Protein AF-A0A3B8ZG26-F1 (afdb_monomer_lite)

Radius of gyration: 17.33 Å; chains: 1; bounding box: 51×31×35 Å

Structure (mmCIF, N/CA/C/O backbone):
data_AF-A0A3B8ZG26-F1
#
_entry.id   AF-A0A3B8ZG26-F1
#
loop_
_atom_site.group_PDB
_atom_site.id
_atom_site.type_symbol
_atom_site.label_atom_id
_atom_site.label_alt_id
_atom_site.label_comp_id
_atom_site.label_asym_id
_atom_site.label_entity_id
_atom_site.label_seq_id
_atom_site.pdbx_PDB_ins_code
_atom_site.Cartn_x
_atom_site.Cartn_y
_atom_site.Cartn_z
_atom_site.occupancy
_atom_site.B_iso_or_equiv
_atom_site.auth_seq_id
_atom_site.auth_comp_id
_atom_site.auth_asym_id
_atom_site.auth_atom_id
_atom_site.pdbx_PDB_model_num
ATOM 1 N N . MET A 1 1 ? -23.089 -5.588 -18.608 1.00 61.03 1 MET A N 1
ATOM 2 C CA . MET A 1 1 ? -23.360 -4.222 -18.103 1.00 61.03 1 MET A CA 1
ATOM 3 C C . MET A 1 1 ? -24.376 -4.337 -16.985 1.00 61.03 1 MET A C 1
ATOM 5 O O . MET A 1 1 ? -25.219 -5.219 -17.079 1.00 61.03 1 MET A O 1
ATOM 9 N N . ALA A 1 2 ? -24.263 -3.519 -15.938 1.00 76.38 2 ALA A N 1
ATOM 10 C CA . ALA A 1 2 ? -25.260 -3.496 -14.869 1.00 76.38 2 ALA A CA 1
ATOM 11 C C . ALA A 1 2 ? -26.558 -2.843 -15.373 1.00 76.38 2 ALA A C 1
ATOM 13 O O . ALA A 1 2 ? -26.494 -1.826 -16.065 1.00 76.38 2 ALA A O 1
ATOM 14 N N . ASP A 1 3 ? -27.702 -3.444 -15.046 1.00 87.44 3 ASP A N 1
ATOM 15 C CA . ASP A 1 3 ? -29.027 -2.843 -15.216 1.00 87.44 3 ASP A CA 1
ATOM 16 C C . ASP A 1 3 ? -29.312 -1.941 -14.007 1.00 87.44 3 ASP A C 1
ATOM 18 O O . ASP A 1 3 ? -29.088 -2.344 -12.866 1.00 87.44 3 ASP A O 1
ATOM 22 N N . LEU A 1 4 ? -29.742 -0.708 -14.266 1.00 91.31 4 LEU A N 1
ATOM 23 C CA . LEU A 1 4 ? -29.963 0.339 -13.262 1.00 91.31 4 LEU A CA 1
ATOM 24 C C . LEU A 1 4 ? -31.440 0.748 -13.166 1.00 91.31 4 LEU A C 1
ATOM 26 O O . LEU A 1 4 ? -31.762 1.782 -12.578 1.00 91.31 4 LEU A O 1
ATOM 30 N N . HIS A 1 5 ? -32.351 -0.026 -13.762 1.00 91.94 5 HIS A N 1
ATOM 31 C CA . HIS A 1 5 ? -33.777 0.261 -13.697 1.00 91.94 5 HIS A CA 1
ATOM 32 C C . HIS A 1 5 ? -34.269 0.307 -12.235 1.00 91.94 5 HIS A C 1
ATOM 34 O O . HIS A 1 5 ? -34.151 -0.668 -11.496 1.00 91.94 5 HIS A O 1
ATOM 40 N N . GLY A 1 6 ? -34.823 1.453 -11.820 1.00 88.06 6 GLY A N 1
ATOM 41 C CA . GLY A 1 6 ? -35.310 1.694 -10.453 1.00 88.06 6 GLY A CA 1
ATOM 42 C C . GLY A 1 6 ? -34.353 2.459 -9.529 1.00 88.06 6 GLY A C 1
ATOM 43 O O . GLY A 1 6 ? -34.735 2.757 -8.401 1.00 88.06 6 GLY A O 1
ATOM 44 N N . PHE A 1 7 ? -33.146 2.816 -9.981 1.00 91.75 7 PHE A N 1
ATOM 45 C CA . PHE A 1 7 ? -32.266 3.724 -9.239 1.00 91.75 7 PHE A CA 1
ATOM 46 C C . PHE A 1 7 ? -32.651 5.197 -9.477 1.00 91.75 7 PHE A C 1
ATOM 48 O O . PHE A 1 7 ? -32.690 5.646 -10.623 1.00 91.75 7 PHE A O 1
ATOM 55 N N . ASP A 1 8 ? -32.894 5.956 -8.401 1.00 91.56 8 ASP A N 1
ATOM 56 C CA . ASP A 1 8 ? -33.164 7.403 -8.428 1.00 91.56 8 ASP A CA 1
ATOM 57 C C . ASP A 1 8 ? -32.133 8.152 -7.569 1.00 91.56 8 ASP A C 1
ATOM 59 O O . ASP A 1 8 ? -32.164 8.104 -6.339 1.00 91.56 8 ASP A O 1
ATOM 63 N N . ALA A 1 9 ? -31.218 8.865 -8.228 1.00 87.94 9 ALA A N 1
ATOM 64 C CA . ALA A 1 9 ? -30.153 9.618 -7.569 1.00 87.94 9 ALA A CA 1
ATOM 65 C C . ALA A 1 9 ? -30.665 10.782 -6.699 1.00 87.94 9 ALA A C 1
ATOM 67 O O . ALA A 1 9 ? -29.924 11.262 -5.850 1.00 87.94 9 ALA A O 1
ATOM 68 N N . ASN A 1 10 ? -31.918 11.228 -6.861 1.00 89.31 10 ASN A N 1
ATOM 69 C CA . ASN A 1 10 ? -32.502 12.252 -5.985 1.00 89.31 10 ASN A CA 1
ATOM 70 C C . ASN A 1 10 ? -32.867 11.702 -4.597 1.00 89.31 10 ASN A C 1
ATOM 72 O O . ASN A 1 10 ? -33.117 12.478 -3.679 1.00 89.31 10 ASN A O 1
ATOM 76 N N . GLN A 1 11 ? -32.925 10.375 -4.449 1.00 87.94 11 GLN A N 1
ATOM 77 C CA . GLN A 1 11 ? -33.287 9.691 -3.204 1.00 87.94 11 GLN A CA 1
ATOM 78 C C . GLN A 1 11 ? -32.073 9.104 -2.475 1.00 87.94 11 GLN A C 1
ATOM 80 O O . GLN A 1 11 ? -32.215 8.566 -1.379 1.00 87.94 11 GLN A O 1
ATOM 85 N N . VAL A 1 12 ? -30.884 9.187 -3.077 1.00 81.75 12 VAL A N 1
ATOM 86 C CA . VAL A 1 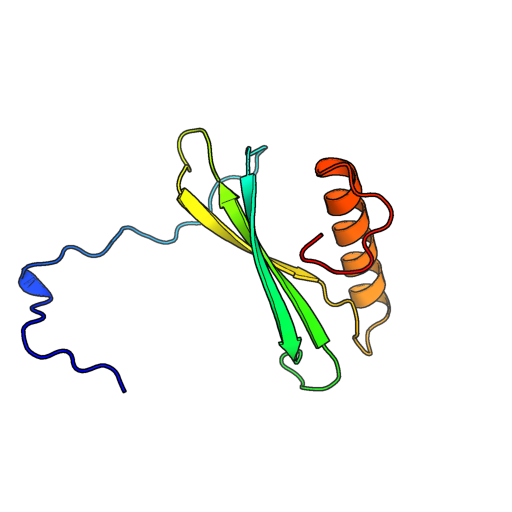12 ? -29.645 8.632 -2.530 1.00 81.75 12 VAL A CA 1
ATOM 87 C C . VAL A 1 12 ? -28.634 9.759 -2.385 1.00 81.75 12 VAL A C 1
ATOM 89 O O . VAL A 1 12 ? -28.101 10.256 -3.376 1.00 81.75 12 VAL A O 1
ATOM 92 N N . GLU A 1 13 ? -28.361 10.163 -1.146 1.00 75.62 13 GLU A N 1
ATOM 93 C CA . GLU A 1 13 ? -27.320 11.153 -0.878 1.00 75.62 13 GLU A CA 1
ATOM 94 C C . GLU A 1 13 ? -25.935 10.591 -1.251 1.00 75.62 13 GLU A C 1
ATOM 96 O O . GLU A 1 13 ? -25.634 9.429 -0.943 1.00 75.62 13 GLU A O 1
ATOM 101 N N . PRO A 1 14 ? -25.071 11.388 -1.907 1.00 74.12 14 PRO A N 1
ATOM 102 C CA . PRO A 1 14 ? -23.698 10.989 -2.171 1.00 74.12 14 PRO A CA 1
ATOM 103 C C . PRO A 1 14 ? -22.995 10.638 -0.861 1.00 74.12 14 PRO A C 1
ATOM 105 O O . PRO A 1 14 ? -23.037 11.398 0.105 1.00 74.12 14 PRO A O 1
ATOM 108 N N . THR A 1 15 ? -22.312 9.496 -0.821 1.00 65.44 15 THR A N 1
ATOM 109 C CA . THR A 1 15 ? -21.414 9.211 0.300 1.00 65.44 15 THR A CA 1
ATOM 110 C C . THR A 1 15 ? -20.237 10.188 0.229 1.00 65.44 15 THR A C 1
ATOM 112 O O . THR A 1 15 ? -19.688 10.387 -0.854 1.00 65.44 15 THR A O 1
ATOM 115 N N . GLY A 1 16 ? -19.929 10.819 1.369 1.00 57.44 16 GLY A N 1
ATOM 116 C CA . GLY A 1 16 ? -19.156 12.059 1.492 1.00 57.44 16 GLY A CA 1
ATOM 117 C C . GLY A 1 16 ? -17.771 12.109 0.842 1.00 57.44 16 GLY A C 1
ATOM 118 O O . GLY A 1 16 ? -17.227 11.116 0.357 1.00 57.44 16 GLY A O 1
ATOM 119 N N . ASP A 1 17 ? -17.214 13.318 0.857 1.00 60.22 17 ASP A N 1
ATOM 120 C CA . ASP A 1 17 ? -15.998 13.685 0.142 1.00 60.22 17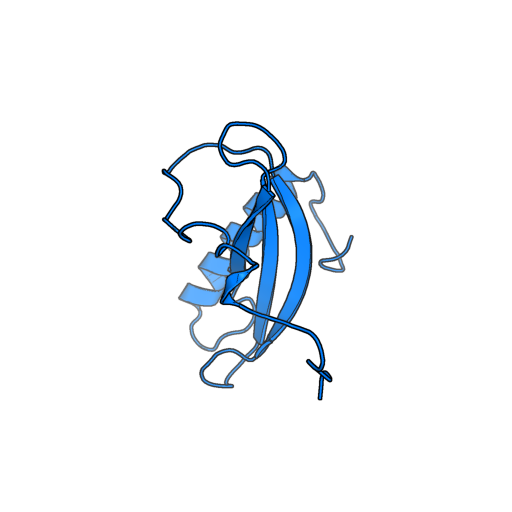 ASP A CA 1
ATOM 121 C C . ASP A 1 17 ? -14.821 12.741 0.436 1.00 60.22 17 ASP A C 1
ATOM 123 O O . ASP A 1 17 ? -14.508 12.384 1.578 1.00 60.22 17 ASP A O 1
ATOM 127 N N . PHE A 1 18 ? -14.130 12.332 -0.631 1.00 65.00 18 PHE A N 1
ATOM 128 C CA . PHE A 1 18 ? -12.899 11.539 -0.571 1.00 65.00 18 PHE A CA 1
ATOM 129 C C . PHE A 1 18 ? -11.704 12.405 -0.151 1.00 65.00 18 PHE A C 1
ATOM 131 O O . PHE A 1 18 ? -10.638 12.363 -0.771 1.00 65.00 18 PHE A O 1
ATOM 138 N N . ASP A 1 19 ? -11.869 13.187 0.912 1.00 80.88 19 ASP A N 1
ATOM 139 C CA . ASP A 1 19 ? -10.825 14.075 1.395 1.00 80.88 19 ASP A CA 1
ATOM 140 C C . ASP A 1 19 ? -9.631 13.268 1.903 1.00 80.88 19 ASP A C 1
ATOM 142 O O . ASP A 1 19 ? -9.821 12.224 2.543 1.00 80.88 19 ASP A O 1
ATOM 146 N N . PRO A 1 20 ? -8.391 13.709 1.639 1.00 86.44 20 PRO A N 1
ATOM 147 C CA . PRO A 1 20 ? -7.214 13.089 2.221 1.00 86.44 20 PRO A CA 1
ATOM 148 C C . PRO A 1 20 ? -7.358 12.998 3.740 1.00 86.44 20 PRO A C 1
ATOM 150 O O . PRO A 1 20 ? -7.670 13.985 4.403 1.00 86.44 20 PRO A O 1
ATOM 153 N N . ILE A 1 21 ? -7.107 11.816 4.299 1.00 91.19 21 ILE A N 1
ATOM 154 C CA . ILE A 1 21 ? -7.009 11.686 5.752 1.00 91.19 21 ILE A CA 1
ATOM 155 C C . ILE A 1 21 ? -5.671 12.290 6.223 1.00 91.19 21 ILE A C 1
ATOM 157 O O . ILE A 1 21 ? -4.688 12.235 5.473 1.00 91.19 21 ILE A O 1
ATOM 161 N N . PRO A 1 22 ? -5.592 12.853 7.440 1.00 93.94 22 PRO A N 1
ATOM 162 C CA . PR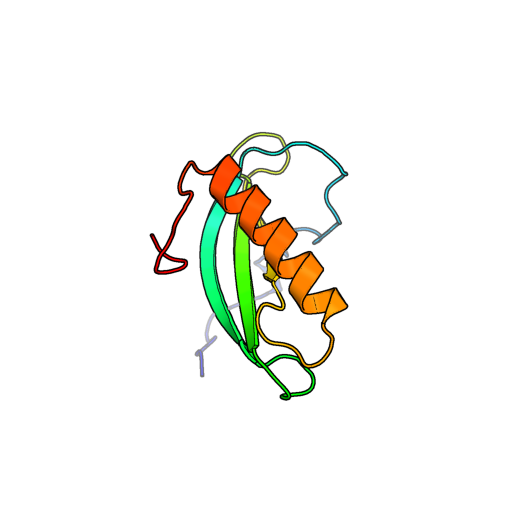O A 1 22 ? -4.346 13.387 7.982 1.00 93.94 22 PRO A CA 1
ATOM 163 C C . PRO A 1 22 ? -3.218 12.345 8.053 1.00 93.94 22 PRO A C 1
ATOM 165 O O . PRO A 1 22 ? -3.449 11.139 8.111 1.00 93.94 22 PRO A O 1
ATOM 168 N N . ALA A 1 23 ? -1.966 12.805 8.092 1.00 93.94 23 ALA A N 1
ATOM 169 C CA . ALA A 1 23 ? -0.842 11.916 8.369 1.00 93.94 23 ALA A CA 1
ATOM 170 C C . ALA A 1 23 ? -0.913 11.420 9.824 1.00 93.94 23 ALA A C 1
ATOM 172 O O . ALA A 1 23 ? -1.002 12.219 10.756 1.00 93.94 23 ALA A O 1
ATOM 173 N N . GLY A 1 24 ? -0.842 10.106 10.028 1.00 93.94 24 GLY A N 1
ATOM 174 C CA . GLY A 1 24 ? -1.011 9.511 11.349 1.00 93.94 24 GLY A CA 1
ATOM 175 C C . GLY A 1 24 ? -0.804 8.001 11.356 1.00 93.94 24 GLY A C 1
ATOM 176 O O . GLY A 1 24 ? -0.452 7.397 10.342 1.00 93.94 24 GLY A O 1
ATOM 177 N N . LYS A 1 25 ? -1.006 7.393 12.527 1.00 94.69 25 LYS A N 1
ATOM 178 C CA . LYS A 1 25 ? -1.024 5.937 12.695 1.00 94.69 25 LYS A CA 1
ATOM 179 C C . LYS A 1 25 ? -2.469 5.469 12.739 1.00 94.69 25 LYS A C 1
ATOM 181 O O . LYS A 1 25 ? -3.252 5.991 13.525 1.00 94.69 25 LYS A O 1
ATOM 186 N N . TYR A 1 26 ? -2.779 4.462 11.936 1.00 95.69 26 TYR A N 1
ATOM 187 C CA . TYR A 1 26 ? -4.118 3.907 11.814 1.00 95.69 26 TYR A CA 1
ATOM 188 C C . TYR A 1 26 ? -4.047 2.392 11.930 1.00 95.69 26 TYR A C 1
ATOM 190 O O . TYR A 1 26 ? -3.143 1.771 11.367 1.00 95.69 26 TYR A O 1
ATOM 198 N N . LEU A 1 27 ? -5.003 1.803 12.648 1.00 96.81 27 LEU A N 1
ATOM 199 C CA . LEU A 1 27 ? -5.203 0.364 12.606 1.00 96.81 27 LEU A CA 1
ATOM 200 C C . LEU A 1 27 ? -5.949 0.033 11.315 1.00 96.81 27 LEU A C 1
ATOM 202 O O . LEU A 1 27 ? -7.057 0.523 11.086 1.00 96.81 27 LEU A O 1
ATOM 206 N N . ALA A 1 28 ? -5.326 -0.772 10.465 1.00 97.12 28 ALA A N 1
ATOM 207 C CA . ALA A 1 28 ? -5.872 -1.129 9.169 1.00 97.12 28 ALA A CA 1
ATOM 208 C C . ALA A 1 28 ? -5.625 -2.600 8.847 1.00 97.12 28 ALA A C 1
ATOM 210 O O . ALA A 1 28 ? -4.678 -3.209 9.346 1.00 97.12 28 ALA A O 1
ATOM 211 N N . VAL A 1 29 ? -6.469 -3.142 7.978 1.00 97.38 29 VAL A N 1
ATOM 212 C CA . VAL A 1 29 ? -6.338 -4.490 7.416 1.00 97.38 29 VAL A CA 1
ATOM 213 C C . VAL A 1 29 ? -6.216 -4.396 5.901 1.00 97.38 29 VAL A C 1
ATOM 215 O O . VAL A 1 29 ? -6.797 -3.496 5.293 1.00 97.38 29 VAL A O 1
ATOM 218 N N . ILE A 1 30 ? -5.460 -5.303 5.285 1.00 97.00 30 ILE A N 1
ATOM 219 C CA . ILE A 1 30 ? -5.428 -5.433 3.824 1.00 97.00 30 ILE A CA 1
ATOM 220 C C . ILE A 1 30 ? -6.677 -6.216 3.415 1.00 97.00 30 ILE A C 1
ATOM 222 O O . ILE A 1 30 ? -6.870 -7.340 3.866 1.00 97.00 30 ILE A O 1
ATOM 226 N N . THR A 1 31 ? -7.539 -5.611 2.604 1.00 97.19 31 THR A N 1
ATOM 227 C CA . THR A 1 31 ? -8.818 -6.200 2.174 1.00 97.19 31 THR A CA 1
ATOM 228 C C . THR A 1 31 ? -8.807 -6.700 0.739 1.00 97.19 31 THR A C 1
ATOM 230 O O . THR A 1 31 ? -9.689 -7.463 0.360 1.00 97.19 31 THR A O 1
ATOM 233 N N . ASP A 1 32 ? -7.829 -6.273 -0.056 1.00 97.38 32 ASP A N 1
ATOM 234 C CA . ASP A 1 32 ? -7.706 -6.647 -1.460 1.00 97.38 32 ASP A CA 1
ATOM 235 C C . ASP A 1 32 ? -6.239 -6.604 -1.895 1.00 97.38 32 ASP A C 1
ATOM 237 O O . ASP A 1 32 ? -5.485 -5.717 -1.471 1.00 97.38 32 ASP A O 1
ATOM 241 N N . SER A 1 33 ? -5.858 -7.553 -2.747 1.00 97.31 33 SER A N 1
ATOM 242 C CA . SER A 1 33 ? -4.518 -7.690 -3.311 1.00 97.31 33 SER A CA 1
ATOM 243 C C . SER A 1 33 ? -4.616 -8.065 -4.784 1.00 97.31 33 SER A C 1
ATOM 245 O O . SER A 1 33 ? -5.235 -9.066 -5.138 1.00 97.31 33 SER A O 1
ATOM 247 N N . GLU A 1 34 ? -4.002 -7.264 -5.653 1.00 96.56 34 GLU A N 1
ATOM 248 C CA . GLU A 1 34 ? -4.103 -7.456 -7.097 1.00 96.56 34 GLU A CA 1
ATOM 249 C C . GLU A 1 34 ? -2.816 -7.031 -7.813 1.00 96.56 34 GLU A C 1
ATOM 251 O O . GLU A 1 34 ? -2.294 -5.933 -7.596 1.00 96.56 34 GLU A O 1
ATOM 256 N N . MET A 1 35 ? -2.331 -7.864 -8.735 1.00 96.19 35 MET A N 1
ATOM 257 C CA . MET A 1 35 ? -1.278 -7.476 -9.675 1.00 96.19 35 MET A CA 1
ATOM 258 C C . MET A 1 35 ? -1.877 -6.699 -10.850 1.00 96.19 35 MET A C 1
ATOM 260 O O . MET A 1 35 ? -2.771 -7.186 -11.538 1.00 96.19 35 MET A O 1
ATOM 264 N N . LYS A 1 36 ? -1.354 -5.500 -11.119 1.00 96.00 36 LYS A N 1
ATOM 265 C CA . LYS A 1 36 ? -1.785 -4.632 -12.226 1.00 96.00 36 LYS A CA 1
ATOM 266 C C . LYS A 1 36 ? -0.637 -4.294 -13.162 1.00 96.00 36 LYS A C 1
ATOM 268 O O . LYS A 1 36 ? 0.488 -4.132 -12.695 1.00 96.00 36 LYS A O 1
ATOM 273 N N . PRO A 1 37 ? -0.888 -4.099 -14.466 1.00 96.38 37 PRO A N 1
ATOM 274 C CA . PRO A 1 37 ? 0.104 -3.478 -15.328 1.00 96.38 37 PRO A CA 1
ATOM 275 C C . PRO A 1 37 ? 0.382 -2.044 -14.856 1.00 96.38 37 PRO A C 1
ATOM 277 O O . PRO A 1 37 ? -0.510 -1.318 -14.407 1.00 96.38 37 PRO A O 1
ATOM 280 N N . THR A 1 38 ? 1.633 -1.613 -14.974 1.00 93.75 38 THR A N 1
ATOM 281 C CA . THR A 1 38 ? 1.992 -0.202 -14.795 1.00 93.75 38 THR A CA 1
ATOM 282 C C . THR A 1 38 ? 1.314 0.653 -15.868 1.00 93.75 38 THR A C 1
ATOM 284 O O . THR A 1 38 ? 0.997 0.175 -16.955 1.00 93.75 38 THR A O 1
ATOM 287 N N . LYS A 1 39 ? 1.128 1.955 -15.607 1.00 90.12 39 LYS A N 1
ATOM 288 C CA . LYS A 1 39 ? 0.483 2.874 -16.567 1.00 90.12 39 LYS A CA 1
ATOM 289 C C . LYS A 1 39 ? 1.168 2.888 -17.943 1.00 90.12 39 LYS A C 1
ATOM 291 O O . LYS A 1 39 ? 0.498 3.068 -18.951 1.00 90.12 39 LYS A O 1
ATOM 296 N N . ALA A 1 40 ? 2.491 2.719 -17.973 1.00 92.00 40 ALA A N 1
ATOM 297 C CA . ALA A 1 40 ? 3.273 2.667 -19.206 1.00 92.00 40 ALA A CA 1
ATOM 298 C C . ALA A 1 40 ? 3.237 1.290 -19.899 1.00 92.00 40 ALA A C 1
ATOM 300 O O . ALA A 1 40 ? 3.734 1.167 -21.012 1.00 92.00 40 ALA A O 1
ATOM 301 N N . GLY A 1 41 ? 2.686 0.256 -19.253 1.00 92.94 41 GLY A N 1
ATOM 302 C CA . GLY A 1 41 ? 2.633 -1.110 -19.780 1.00 92.94 41 GLY A CA 1
ATOM 303 C C . GLY A 1 41 ? 3.985 -1.830 -19.816 1.00 92.94 41 GLY A C 1
ATOM 304 O O . GLY A 1 41 ? 4.088 -2.896 -20.409 1.00 92.94 41 GLY A O 1
ATOM 305 N N . THR A 1 42 ? 5.024 -1.271 -19.193 1.00 93.56 42 THR A N 1
ATOM 306 C CA . THR A 1 42 ? 6.407 -1.779 -19.247 1.00 93.56 42 THR A CA 1
ATOM 307 C C . T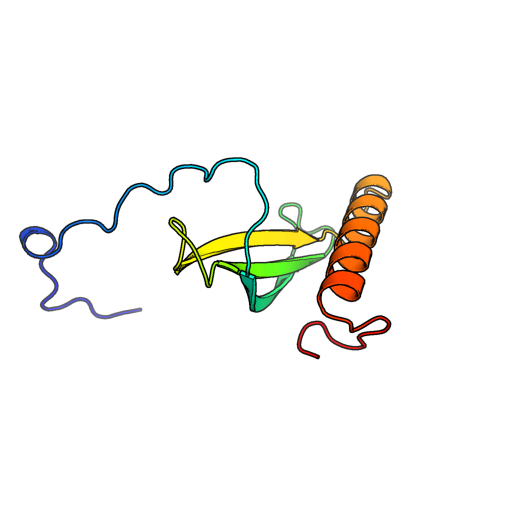HR A 1 42 ? 6.795 -2.648 -18.047 1.00 93.56 42 THR A C 1
ATOM 309 O O . THR A 1 42 ? 7.976 -2.859 -17.794 1.00 93.56 42 THR A O 1
ATOM 312 N N . GLY A 1 43 ? 5.808 -3.119 -17.289 1.00 93.75 43 GLY A N 1
ATOM 313 C CA . GLY A 1 43 ? 5.990 -3.910 -16.074 1.00 93.75 43 GLY A CA 1
ATOM 314 C C . GLY A 1 43 ? 4.694 -3.991 -15.279 1.00 93.75 43 GLY A C 1
ATOM 315 O O . GLY A 1 43 ? 3.653 -3.485 -15.723 1.00 93.75 43 GLY A O 1
ATOM 316 N N . SER A 1 44 ? 4.764 -4.576 -14.089 1.00 95.38 44 SER A N 1
ATOM 317 C CA . SER A 1 44 ? 3.625 -4.790 -13.197 1.00 95.38 44 SER A CA 1
ATOM 318 C C . SER A 1 44 ? 3.842 -4.222 -11.787 1.00 95.38 44 SER A C 1
ATOM 320 O O . SER A 1 44 ? 4.957 -4.025 -11.306 1.00 95.38 44 SER A O 1
ATOM 322 N N . LEU A 1 45 ? 2.744 -3.908 -11.109 1.00 96.50 45 LEU A N 1
ATOM 323 C CA . LEU A 1 45 ? 2.726 -3.430 -9.733 1.00 96.50 45 LEU A CA 1
ATOM 324 C C . LEU A 1 45 ? 1.771 -4.276 -8.902 1.00 96.50 45 LEU A C 1
ATOM 326 O O . LEU A 1 45 ? 0.731 -4.705 -9.396 1.00 96.50 45 LEU A O 1
ATOM 330 N N . LEU A 1 46 ? 2.114 -4.468 -7.634 1.00 97.56 46 LEU A N 1
ATOM 331 C CA . LEU A 1 46 ? 1.210 -5.030 -6.643 1.00 97.56 46 LEU A CA 1
ATOM 332 C C . LEU A 1 46 ? 0.395 -3.884 -6.042 1.00 97.56 46 LEU A C 1
ATOM 334 O O . LEU A 1 46 ? 0.953 -2.960 -5.445 1.00 97.56 46 LEU A O 1
ATOM 338 N N . GLN A 1 47 ? -0.919 -3.911 -6.229 1.00 97.81 47 GLN A N 1
ATOM 339 C CA . GLN A 1 47 ? -1.839 -2.993 -5.578 1.00 97.81 47 GLN A CA 1
ATOM 340 C C . GLN A 1 47 ? -2.431 -3.674 -4.348 1.00 97.81 47 GLN A C 1
ATOM 342 O O . GLN A 1 47 ? -3.029 -4.737 -4.469 1.00 97.81 47 GLN A O 1
ATOM 347 N N . LEU A 1 48 ? -2.315 -3.024 -3.190 1.00 97.69 48 LEU A N 1
ATOM 348 C CA . LEU A 1 48 ? -2.982 -3.457 -1.962 1.00 97.69 48 LEU A CA 1
ATOM 349 C C . LEU A 1 48 ? -4.000 -2.400 -1.545 1.00 97.69 48 LEU A C 1
ATOM 351 O O . LEU A 1 48 ? -3.705 -1.198 -1.594 1.00 97.69 48 LEU A O 1
ATOM 355 N N . THR A 1 49 ? -5.180 -2.844 -1.120 1.00 97.62 49 THR A N 1
ATOM 356 C CA . THR A 1 49 ? -6.192 -1.981 -0.503 1.00 97.62 49 THR A CA 1
ATOM 357 C C . THR A 1 49 ? -6.182 -2.194 1.002 1.00 97.62 49 THR A C 1
ATOM 359 O O . THR A 1 49 ? -6.394 -3.303 1.475 1.00 97.62 49 THR A O 1
ATOM 362 N N . PHE A 1 50 ? -5.961 -1.121 1.750 1.00 96.88 50 PHE A N 1
ATOM 363 C CA . PHE A 1 50 ? -6.091 -1.073 3.198 1.00 96.88 50 PHE A CA 1
ATOM 364 C C . PHE A 1 50 ? -7.451 -0.495 3.572 1.00 96.88 50 PHE A C 1
ATOM 366 O O . PHE A 1 50 ? -7.839 0.547 3.045 1.00 96.88 50 PHE A O 1
ATOM 373 N N . GLN A 1 51 ? -8.139 -1.120 4.518 1.00 97.19 51 GLN A N 1
ATOM 374 C CA . GLN A 1 51 ? -9.297 -0.547 5.194 1.00 97.19 51 GLN A CA 1
ATOM 375 C C . GLN A 1 51 ? -8.907 -0.181 6.619 1.00 97.19 51 GLN A C 1
ATOM 377 O O . GLN A 1 51 ? -8.412 -1.032 7.358 1.00 97.19 51 GLN A O 1
ATOM 382 N N . ILE A 1 52 ? -9.149 1.067 7.015 1.00 96.62 52 ILE A N 1
ATOM 383 C CA . ILE A 1 52 ? -9.035 1.472 8.420 1.00 96.62 52 ILE A CA 1
ATOM 384 C C . ILE A 1 52 ? -10.176 0.818 9.200 1.00 96.62 52 ILE A C 1
ATOM 386 O O . ILE A 1 52 ? -11.342 0.946 8.821 1.00 96.62 52 ILE A O 1
ATOM 390 N N . VAL A 1 53 ? -9.846 0.120 10.285 1.00 97.25 53 VAL A N 1
ATOM 391 C CA . VAL A 1 53 ? -10.816 -0.658 11.075 1.00 97.25 53 VAL A CA 1
ATOM 392 C C . VAL A 1 53 ? -11.137 -0.040 12.431 1.00 97.25 53 VAL A C 1
ATOM 394 O O . VAL A 1 53 ? -12.049 -0.521 13.096 1.00 97.25 53 VAL A O 1
ATOM 397 N N . ASP A 1 54 ? -10.445 1.030 12.825 1.00 95.88 54 ASP A N 1
ATOM 398 C CA . ASP A 1 54 ? -10.639 1.695 14.117 1.00 95.88 54 ASP A CA 1
ATOM 399 C C . ASP A 1 54 ? -10.425 3.219 14.034 1.00 95.88 54 ASP A C 1
ATOM 401 O O . ASP A 1 54 ? -9.691 3.713 13.171 1.00 95.88 54 ASP A O 1
ATOM 405 N N . GLY A 1 55 ? -11.054 3.958 14.951 1.00 93.62 55 GLY A N 1
ATOM 406 C CA . GLY A 1 55 ? -10.980 5.418 15.061 1.00 93.62 55 GLY A CA 1
ATOM 407 C C . GLY A 1 55 ? -11.918 6.199 14.128 1.00 93.62 55 GLY A C 1
ATOM 408 O O . GLY A 1 55 ? -12.782 5.647 13.455 1.00 93.62 55 GLY A O 1
ATOM 409 N N . GLU A 1 56 ? -11.737 7.522 14.087 1.00 92.50 56 GLU A N 1
ATOM 410 C CA . GLU A 1 56 ? -12.596 8.475 13.352 1.00 92.50 56 GLU A CA 1
ATOM 411 C C . GLU A 1 56 ? -12.681 8.198 11.841 1.00 92.50 56 GLU A C 1
ATOM 413 O O . GLU A 1 56 ? -13.699 8.456 11.207 1.00 92.50 56 GLU A O 1
ATOM 418 N N . TYR A 1 57 ? -11.625 7.621 11.267 1.00 92.69 57 TYR A N 1
ATOM 419 C CA . TYR A 1 57 ? -11.524 7.320 9.838 1.00 92.69 57 TYR A CA 1
ATOM 420 C C . TYR A 1 57 ? -11.846 5.852 9.519 1.00 92.69 57 TYR A C 1
ATOM 422 O O . TYR A 1 57 ? -11.403 5.335 8.492 1.00 92.69 57 TYR A O 1
ATOM 430 N N . GLN A 1 58 ? -12.588 5.156 10.386 1.00 94.06 58 GLN A N 1
ATOM 431 C CA . GLN A 1 58 ? -13.028 3.782 10.141 1.00 94.06 58 GLN A CA 1
ATOM 432 C C . GLN A 1 58 ? -13.763 3.661 8.792 1.00 94.06 58 GLN A C 1
ATOM 434 O O . GLN A 1 58 ? -14.476 4.565 8.360 1.00 94.06 58 GLN A O 1
ATOM 439 N N . ASN A 1 59 ? -13.577 2.528 8.111 1.00 93.00 59 ASN A N 1
ATOM 440 C CA . ASN A 1 59 ? -14.112 2.210 6.780 1.00 93.00 59 ASN A CA 1
ATOM 441 C C . ASN A 1 59 ? -13.526 3.021 5.616 1.00 93.00 59 ASN A C 1
ATOM 443 O O . ASN A 1 59 ? -13.897 2.793 4.463 1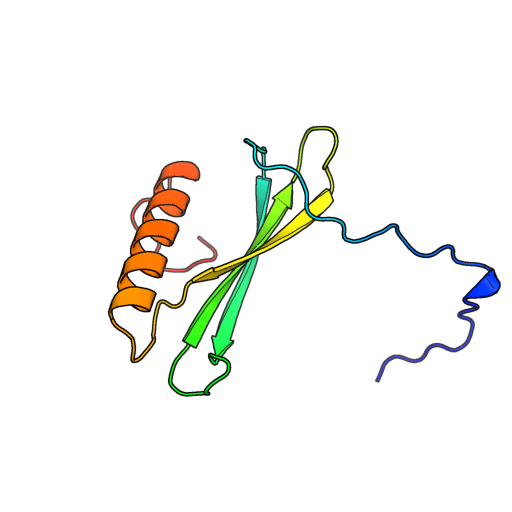.00 93.00 59 ASN A O 1
ATOM 447 N N . ARG A 1 60 ? -12.557 3.910 5.864 1.00 92.56 60 ARG A N 1
ATOM 448 C CA . ARG A 1 60 ? -11.801 4.545 4.781 1.00 92.56 60 ARG A CA 1
ATOM 449 C C . ARG A 1 60 ? -10.905 3.518 4.089 1.00 92.56 60 ARG A C 1
ATOM 451 O O . ARG A 1 60 ? -10.173 2.775 4.742 1.00 92.56 60 ARG A O 1
ATOM 458 N N . LEU A 1 61 ? -10.958 3.519 2.757 1.00 93.62 61 LEU A N 1
ATOM 459 C CA . LEU A 1 61 ? -10.133 2.675 1.898 1.00 93.62 61 LEU A CA 1
ATOM 460 C C . LEU A 1 61 ? -8.941 3.465 1.352 1.00 93.62 61 LEU A C 1
ATOM 462 O O . LEU A 1 61 ? -9.111 4.511 0.723 1.00 93.62 61 LEU A O 1
ATOM 466 N N . LEU A 1 62 ? -7.739 2.933 1.545 1.00 93.75 62 LEU A N 1
ATOM 467 C CA . LEU A 1 62 ? -6.482 3.477 1.042 1.00 93.75 62 LEU A CA 1
ATOM 468 C C . LEU A 1 62 ? -5.844 2.461 0.106 1.00 93.75 62 LEU A C 1
ATOM 470 O O . LEU A 1 62 ? -5.769 1.281 0.425 1.00 93.75 62 LEU A O 1
ATOM 474 N N . ARG A 1 63 ? -5.356 2.903 -1.051 1.00 94.94 63 ARG A N 1
ATOM 475 C CA . ARG A 1 63 ? -4.698 2.015 -2.017 1.00 94.94 63 ARG A CA 1
ATOM 476 C C . ARG A 1 63 ? -3.227 2.368 -2.108 1.00 94.94 63 ARG A C 1
ATOM 478 O O . ARG A 1 63 ? -2.902 3.512 -2.419 1.00 94.94 63 ARG A O 1
ATOM 485 N N . THR A 1 64 ? -2.356 1.388 -1.898 1.00 95.00 64 THR A N 1
ATOM 486 C CA . THR A 1 64 ? -0.927 1.523 -2.202 1.00 95.00 64 THR A CA 1
ATOM 487 C C . THR A 1 64 ? -0.587 0.787 -3.490 1.00 95.00 64 THR A C 1
ATOM 489 O O . THR A 1 64 ? -1.263 -0.172 -3.864 1.00 95.00 64 THR A O 1
ATOM 492 N N . ARG A 1 65 ? 0.460 1.241 -4.181 1.00 96.12 65 ARG A N 1
ATOM 493 C CA . ARG A 1 65 ? 0.953 0.637 -5.424 1.00 96.12 65 ARG A CA 1
ATOM 494 C C . ARG A 1 65 ? 2.446 0.388 -5.312 1.00 96.12 65 ARG A C 1
ATOM 496 O O . ARG A 1 65 ? 3.246 1.317 -5.394 1.00 96.12 65 ARG A O 1
ATOM 503 N N . LEU A 1 66 ? 2.807 -0.875 -5.167 1.00 97.44 66 LEU A N 1
ATOM 504 C CA . LEU A 1 66 ? 4.179 -1.331 -5.037 1.00 97.44 66 LEU A CA 1
ATOM 505 C C . LEU A 1 66 ? 4.693 -1.711 -6.429 1.00 97.44 66 LEU A C 1
ATOM 507 O O . LEU A 1 66 ? 4.336 -2.754 -6.974 1.00 97.44 66 LEU A O 1
ATOM 511 N N . ASN A 1 67 ? 5.522 -0.853 -7.025 1.00 96.69 67 ASN A N 1
ATOM 512 C CA . ASN A 1 67 ? 6.148 -1.082 -8.335 1.00 96.69 67 ASN A CA 1
ATOM 513 C C . ASN A 1 67 ? 7.272 -2.133 -8.251 1.00 96.69 67 ASN A C 1
ATOM 515 O O . ASN A 1 67 ? 8.444 -1.802 -8.404 1.00 96.69 67 ASN A O 1
ATOM 519 N N . LEU A 1 68 ? 6.921 -3.387 -7.961 1.00 94.62 68 LEU A N 1
ATOM 520 C CA . LEU A 1 68 ? 7.874 -4.487 -7.766 1.00 94.62 68 LEU A CA 1
ATOM 521 C C . LEU A 1 68 ? 8.573 -4.919 -9.065 1.00 94.62 68 LEU A C 1
ATOM 523 O O . LEU A 1 68 ? 9.676 -5.463 -9.003 1.00 94.62 68 LEU A O 1
ATOM 527 N N . ASP A 1 69 ? 7.957 -4.636 -10.213 1.00 95.38 69 ASP A N 1
ATOM 528 C CA . ASP A 1 69 ? 8.472 -4.901 -11.552 1.00 95.38 69 ASP A CA 1
ATOM 529 C C . ASP A 1 69 ? 8.366 -3.626 -12.411 1.00 95.38 69 ASP A C 1
ATOM 531 O O . ASP A 1 69 ? 7.291 -3.214 -12.856 1.00 95.38 69 ASP A O 1
ATOM 535 N N . ASN A 1 70 ? 9.490 -2.927 -12.581 1.00 95.44 70 ASN A N 1
ATOM 536 C CA . ASN A 1 70 ? 9.549 -1.661 -13.305 1.00 95.44 70 ASN A CA 1
ATOM 537 C C . ASN A 1 70 ? 10.958 -1.427 -13.884 1.00 95.44 70 ASN A C 1
ATOM 539 O O . ASN A 1 70 ? 11.939 -1.710 -13.193 1.00 95.44 70 ASN A O 1
ATOM 543 N N . PRO A 1 71 ? 11.096 -0.830 -15.086 1.00 95.56 71 PRO A N 1
ATOM 544 C CA . PRO A 1 71 ? 12.404 -0.451 -15.631 1.00 95.56 71 PRO A CA 1
ATOM 545 C C . PRO A 1 71 ? 13.190 0.527 -14.743 1.00 95.56 71 PRO A C 1
ATOM 547 O O . PRO A 1 71 ? 14.418 0.569 -14.790 1.00 95.56 71 PRO A O 1
ATOM 550 N N . ASN A 1 72 ? 12.499 1.334 -13.933 1.00 96.19 72 ASN A N 1
ATOM 551 C CA . ASN A 1 72 ? 13.134 2.244 -12.991 1.00 96.19 72 ASN A CA 1
ATOM 552 C C . ASN A 1 72 ? 13.536 1.507 -11.702 1.00 96.19 72 ASN A C 1
ATOM 554 O O . ASN A 1 72 ? 12.709 1.271 -10.818 1.00 96.19 72 ASN A O 1
ATOM 558 N N . ALA A 1 73 ? 14.833 1.230 -11.560 1.00 96.94 73 ALA A N 1
ATOM 559 C CA . ALA A 1 73 ? 15.394 0.554 -10.392 1.00 96.94 73 ALA A CA 1
ATOM 560 C C . ALA A 1 73 ? 15.108 1.269 -9.055 1.00 96.94 73 ALA A C 1
ATOM 562 O O . ALA A 1 73 ? 14.923 0.604 -8.037 1.00 96.94 73 ALA A O 1
ATOM 563 N N . VAL A 1 74 ? 15.011 2.605 -9.042 1.00 97.75 74 VAL A N 1
ATOM 564 C CA . VAL A 1 74 ? 14.676 3.371 -7.826 1.00 97.75 74 VAL A CA 1
ATOM 565 C C . VAL A 1 74 ? 13.236 3.092 -7.393 1.00 97.75 74 VAL A C 1
ATOM 567 O O . VAL A 1 74 ? 12.978 2.897 -6.207 1.00 97.75 74 VAL A O 1
ATOM 570 N N . ALA A 1 75 ? 12.302 3.006 -8.345 1.00 95.81 75 ALA A N 1
ATOM 571 C CA . ALA A 1 75 ? 10.910 2.668 -8.052 1.00 95.81 75 ALA A CA 1
ATOM 572 C C . ALA A 1 75 ? 10.786 1.249 -7.474 1.00 95.81 75 ALA A C 1
ATOM 574 O O . ALA A 1 75 ? 10.075 1.053 -6.488 1.00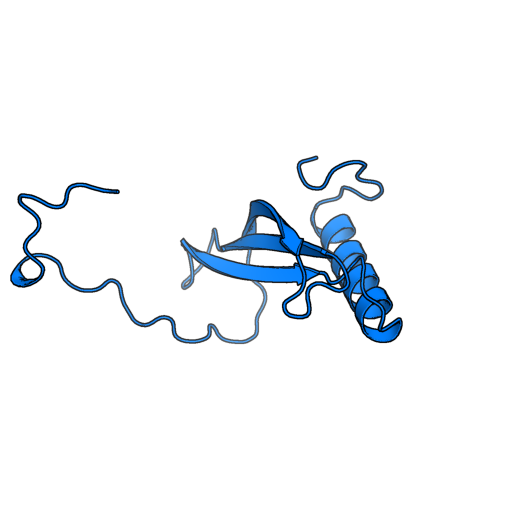 95.81 75 ALA A O 1
ATOM 575 N N . VAL A 1 76 ? 11.533 0.289 -8.034 1.00 97.50 76 VAL A N 1
ATOM 576 C CA . VAL A 1 76 ? 11.598 -1.089 -7.520 1.00 97.50 76 VAL A CA 1
ATOM 577 C C . VAL A 1 76 ? 12.181 -1.128 -6.108 1.00 97.50 76 VAL A C 1
ATOM 579 O O . VAL A 1 76 ? 11.654 -1.828 -5.244 1.00 97.50 76 VAL A O 1
ATOM 582 N N . GLN A 1 77 ? 13.242 -0.363 -5.838 1.00 98.12 77 GLN A N 1
ATOM 583 C CA . GLN A 1 77 ? 13.851 -0.293 -4.510 1.00 98.12 77 GLN A CA 1
ATOM 584 C C . GLN A 1 77 ? 12.870 0.238 -3.456 1.00 98.12 77 GLN A C 1
ATOM 586 O O . GLN A 1 77 ? 12.746 -0.364 -2.390 1.00 98.12 77 GLN A O 1
ATOM 591 N N . ILE A 1 78 ? 12.159 1.331 -3.757 1.00 97.88 78 ILE A N 1
ATOM 592 C CA . ILE A 1 78 ? 11.151 1.913 -2.856 1.00 97.88 78 ILE A CA 1
ATOM 593 C C . ILE A 1 78 ? 10.026 0.903 -2.603 1.00 97.88 78 ILE A C 1
ATOM 595 O O . ILE A 1 78 ? 9.722 0.601 -1.454 1.00 97.88 78 ILE A O 1
ATOM 599 N N . ALA A 1 79 ? 9.488 0.290 -3.662 1.00 97.19 79 ALA A N 1
ATOM 600 C CA . ALA A 1 79 ? 8.423 -0.703 -3.546 1.00 97.19 79 ALA A CA 1
ATOM 601 C C . ALA A 1 79 ? 8.824 -1.911 -2.682 1.00 97.19 79 ALA A C 1
ATOM 603 O O . ALA A 1 79 ? 8.023 -2.409 -1.892 1.00 97.19 79 ALA A O 1
ATOM 604 N N . ARG A 1 80 ? 10.074 -2.377 -2.802 1.00 97.31 80 ARG A N 1
ATOM 605 C CA . ARG A 1 80 ? 10.611 -3.457 -1.963 1.00 97.31 80 ARG A CA 1
ATOM 606 C C . ARG A 1 80 ? 10.764 -3.035 -0.505 1.00 97.31 80 ARG A C 1
ATOM 608 O O . ARG A 1 80 ? 10.501 -3.853 0.373 1.00 97.31 80 ARG A O 1
ATOM 615 N N . ALA A 1 81 ? 11.181 -1.797 -0.239 1.00 98.06 81 ALA A N 1
ATOM 616 C CA . ALA A 1 81 ? 11.285 -1.274 1.122 1.00 98.06 81 ALA A CA 1
ATOM 617 C C . ALA A 1 81 ? 9.903 -1.195 1.792 1.00 98.06 81 ALA A C 1
ATOM 619 O O . ALA A 1 81 ? 9.741 -1.682 2.912 1.00 98.06 81 ALA A O 1
ATOM 620 N N . ASP A 1 82 ? 8.904 -0.687 1.068 1.00 97.50 82 ASP A N 1
ATOM 621 C CA . ASP A 1 82 ? 7.518 -0.592 1.534 1.00 97.50 82 ASP A CA 1
ATOM 622 C C . ASP A 1 82 ? 6.914 -1.978 1.799 1.00 97.50 82 ASP A C 1
ATOM 624 O O . ASP A 1 82 ? 6.362 -2.219 2.874 1.00 97.50 82 ASP A O 1
ATOM 628 N N . LEU A 1 83 ? 7.094 -2.932 0.874 1.00 97.06 83 LEU A N 1
ATOM 629 C CA . LEU A 1 83 ? 6.673 -4.322 1.079 1.00 97.06 83 LEU A CA 1
ATOM 630 C C . LEU A 1 83 ? 7.330 -4.924 2.330 1.00 97.06 83 LEU A C 1
ATOM 632 O O . LEU A 1 83 ? 6.672 -5.581 3.131 1.00 97.06 83 LEU A O 1
ATOM 636 N N . SER A 1 84 ? 8.619 -4.649 2.543 1.00 97.56 84 SER A N 1
ATOM 637 C CA . SER A 1 84 ? 9.358 -5.098 3.725 1.00 97.56 84 SER A CA 1
ATOM 638 C C . SER A 1 84 ? 8.789 -4.530 5.033 1.00 97.56 84 SER A C 1
ATOM 640 O O . SER A 1 84 ? 8.794 -5.217 6.059 1.00 97.56 84 SER A O 1
ATOM 642 N N . ALA A 1 85 ? 8.314 -3.282 5.023 1.00 97.44 85 ALA A N 1
ATOM 643 C CA . ALA A 1 85 ? 7.653 -2.670 6.171 1.00 97.44 85 ALA A CA 1
ATOM 644 C C . ALA A 1 85 ? 6.296 -3.333 6.450 1.00 97.44 85 ALA A C 1
ATOM 646 O O . ALA A 1 85 ? 6.014 -3.665 7.601 1.00 97.44 85 ALA A O 1
ATOM 647 N N . ILE A 1 86 ? 5.509 -3.607 5.403 1.00 96.25 86 ILE A N 1
ATOM 648 C CA . ILE A 1 86 ? 4.221 -4.312 5.503 1.00 96.25 86 ILE A CA 1
ATOM 649 C C . ILE A 1 86 ? 4.420 -5.717 6.082 1.00 96.25 86 ILE A C 1
ATOM 651 O O . ILE A 1 86 ? 3.813 -6.033 7.101 1.00 96.25 86 ILE A O 1
ATOM 655 N N . CYS A 1 87 ? 5.332 -6.516 5.518 1.00 96.88 87 CYS A N 1
ATOM 656 C CA . CYS A 1 87 ? 5.689 -7.853 6.010 1.00 96.88 87 CYS A CA 1
ATOM 657 C C . CYS A 1 87 ? 6.008 -7.871 7.512 1.00 96.88 87 CYS A C 1
ATOM 659 O O . CYS A 1 87 ? 5.566 -8.753 8.245 1.00 96.88 87 CYS A O 1
ATOM 661 N N . ARG A 1 88 ? 6.763 -6.876 7.997 1.00 97.50 88 ARG A N 1
ATOM 662 C CA . ARG A 1 88 ? 7.081 -6.755 9.428 1.00 97.50 88 ARG A CA 1
ATOM 663 C C . ARG A 1 88 ? 5.877 -6.346 10.266 1.00 97.50 88 ARG A C 1
ATOM 665 O O . ARG A 1 88 ? 5.738 -6.853 11.373 1.00 97.50 88 ARG A O 1
ATOM 672 N N . ALA A 1 89 ? 5.031 -5.452 9.759 1.00 95.12 89 ALA A N 1
ATOM 673 C CA . ALA A 1 89 ? 3.843 -4.987 10.468 1.00 95.12 89 ALA A CA 1
ATOM 674 C C . ALA A 1 89 ? 2.812 -6.108 10.673 1.00 95.12 89 ALA A C 1
ATOM 676 O O . ALA A 1 89 ? 2.197 -6.169 11.734 1.00 95.12 89 ALA A O 1
ATOM 677 N N . VAL A 1 90 ? 2.660 -7.006 9.693 1.00 94.94 90 VAL A N 1
ATOM 678 C CA . VAL A 1 90 ? 1.720 -8.142 9.764 1.00 94.94 90 VAL A CA 1
ATOM 679 C C . VAL A 1 90 ? 2.346 -9.429 10.319 1.00 94.94 90 VAL A C 1
ATOM 681 O O . VAL A 1 90 ? 1.644 -10.407 10.539 1.00 94.94 90 VAL A O 1
ATOM 684 N N . GLY A 1 91 ? 3.661 -9.450 10.560 1.00 95.69 91 GLY A N 1
ATOM 685 C CA . GLY A 1 91 ? 4.373 -10.618 11.094 1.00 95.69 91 GLY A CA 1
ATOM 686 C C . GLY A 1 91 ? 4.688 -11.720 10.071 1.00 95.69 91 GLY A C 1
ATOM 687 O O . GLY A 1 91 ? 5.164 -12.786 10.458 1.00 95.69 91 GLY A O 1
ATOM 688 N N . VAL A 1 92 ? 4.486 -11.469 8.775 1.00 95.69 92 VAL A N 1
ATOM 689 C CA . VAL A 1 92 ? 4.750 -12.416 7.678 1.00 95.69 92 VAL A CA 1
ATOM 690 C C . VAL A 1 92 ? 6.029 -12.000 6.950 1.00 95.69 92 VAL A C 1
ATOM 692 O O . VAL A 1 92 ? 6.018 -11.177 6.038 1.00 95.69 92 VAL A O 1
ATOM 695 N N . LEU A 1 93 ? 7.176 -12.541 7.376 1.00 95.69 93 LEU A N 1
ATOM 696 C CA . LEU A 1 93 ? 8.501 -12.093 6.908 1.00 95.69 93 LEU A CA 1
ATOM 697 C C . LEU A 1 93 ? 8.951 -12.684 5.567 1.00 95.69 93 LEU A C 1
ATOM 699 O O . LEU A 1 93 ? 9.926 -12.213 4.981 1.00 95.69 93 LEU A O 1
ATOM 703 N N . SER A 1 94 ? 8.312 -13.750 5.098 1.00 94.94 94 SER A N 1
ATOM 704 C CA . SER A 1 94 ? 8.690 -14.434 3.856 1.00 94.94 94 SER A CA 1
ATOM 705 C C . SER A 1 94 ? 7.450 -14.948 3.123 1.00 94.94 94 SER A C 1
ATOM 707 O O . SER A 1 94 ? 7.311 -16.163 2.969 1.00 94.94 94 SER A O 1
ATOM 709 N N . PRO A 1 95 ? 6.539 -14.042 2.713 1.00 93.69 95 PRO A N 1
ATOM 710 C CA . PRO A 1 95 ? 5.355 -14.426 1.957 1.00 93.69 95 PRO A CA 1
ATOM 711 C C . PRO A 1 95 ? 5.769 -14.987 0.596 1.00 93.69 95 PRO A C 1
ATOM 713 O O . PRO A 1 95 ? 6.704 -14.484 -0.039 1.00 93.69 95 PRO A O 1
ATOM 716 N N . ARG A 1 96 ? 5.082 -16.035 0.150 1.00 93.44 96 ARG A N 1
ATOM 717 C CA . ARG A 1 96 ? 5.216 -16.576 -1.211 1.00 93.44 96 ARG A CA 1
ATOM 718 C C . ARG A 1 96 ? 4.141 -16.025 -2.132 1.00 93.44 96 ARG A C 1
ATOM 720 O O . ARG A 1 96 ? 4.385 -15.907 -3.330 1.00 93.44 96 ARG A O 1
ATOM 727 N N . ASP A 1 97 ? 3.007 -15.648 -1.555 1.00 90.81 97 ASP A N 1
ATOM 728 C CA . ASP A 1 97 ? 1.926 -14.935 -2.214 1.00 90.81 97 ASP A CA 1
ATOM 729 C C . ASP A 1 97 ? 1.499 -13.731 -1.364 1.00 90.81 97 ASP A C 1
ATOM 731 O O . ASP A 1 97 ? 1.631 -13.715 -0.144 1.00 90.81 97 ASP A O 1
ATOM 735 N N . SER A 1 98 ? 0.996 -12.700 -2.027 1.00 87.56 98 SER A N 1
ATOM 736 C CA . SER A 1 98 ? 0.435 -11.502 -1.404 1.00 87.56 98 SER A CA 1
ATOM 737 C C . SER A 1 98 ? -0.871 -11.732 -0.632 1.00 87.56 98 SER A C 1
ATOM 739 O O . SER A 1 98 ? -1.313 -10.819 0.062 1.00 87.56 98 SER A O 1
ATOM 741 N N . VAL A 1 99 ? -1.499 -12.904 -0.782 1.00 86.31 99 VAL A N 1
ATOM 742 C CA . VAL A 1 99 ? -2.725 -13.284 -0.058 1.00 86.31 99 VAL A CA 1
ATOM 743 C C . VAL A 1 99 ? -2.471 -14.152 1.185 1.00 86.31 99 VAL A C 1
ATOM 745 O O . VAL A 1 99 ? -3.438 -14.557 1.830 1.00 86.31 99 VAL A O 1
ATOM 748 N N . GLU A 1 100 ? -1.206 -14.465 1.495 1.00 76.31 100 GLU A N 1
ATOM 749 C CA . GLU A 1 100 ? -0.790 -15.234 2.686 1.00 76.31 100 GLU A CA 1
ATOM 750 C C . GLU A 1 100 ? -0.720 -14.396 3.971 1.00 76.31 100 GLU A C 1
ATOM 752 O O . GLU A 1 100 ? -0.348 -13.200 3.907 1.00 76.31 100 GLU A O 1
#

Sequence (100 aa):
MADLHGFDANQVEPTGDFDPIPAGKYLAVITDSEMKPTKAGTGSLLQLTFQIVDGEYQNRLLRTRLNLDNPNAVAVQIARADLSAICRAVGVLSPRDSVE

pLDDT: mean 92.03, std 8.57, range [57.44, 98.12]

Foldseek 3Di:
DDDDPPDDPVVDDDDDDPDDDDDDDFDWDFPDWDWDQDPVNQWIWIKTWIAGCDDPRGRDIDIDTQCCIDPDPVSNVVSVVVVCVVCVVVVNRDDPDPVD

Secondary structure (DSSP, 8-state):
----TT--TTSSPPPPP-PPPPSS---EEEEEEEEEE-TTSSSEEEEEEEEE-SSTTTT-EEEEEE--S-S-HHHHHHHHHHHHHHHHHHT-SS-SSTT-